Protein AF-A0A7X7NMN3-F1 (afdb_monomer_lite)

Sequence (45 aa):
ATSGSIHADVCSQCHPFYTGKQKILDTGGRVARFQERYGKKAASK

Radius of gyration: 22.76 Å; chains: 1; bounding box: 56×21×53 Å

Foldseek 3Di:
DDPDDDDDPDDCCRDCVNVPPPPPVDPVVVVVVVCVVCVVVVVVD

pLDDT: mean 70.07, std 8.71, range [49.44, 85.06]

Secondary structure (DSSP, 8-state):
--------SS-TTT-TTTTT------HHHHHHHHHHHHHHHHTT-

Structure (mmCIF, N/CA/C/O backbone):
data_AF-A0A7X7NMN3-F1
#
_entry.id   AF-A0A7X7NMN3-F1
#
loop_
_atom_site.group_PDB
_atom_site.id
_atom_site.type_symbol
_atom_site.label_atom_id
_atom_site.label_alt_id
_atom_site.label_comp_id
_atom_site.label_asym_id
_atom_site.label_entity_id
_atom_site.label_seq_id
_atom_site.pdbx_PDB_ins_code
_atom_site.Cartn_x
_atom_site.Cartn_y
_atom_site.Cartn_z
_atom_site.occupancy
_atom_site.B_iso_or_equiv
_atom_site.auth_seq_id
_atom_site.auth_comp_id
_atom_site.auth_asym_id
_atom_site.auth_atom_id
_atom_site.pdbx_PDB_model_num
ATOM 1 N N . ALA A 1 1 ? 29.509 14.278 -23.517 1.00 49.44 1 ALA A N 1
ATOM 2 C CA . ALA A 1 1 ? 28.667 13.107 -23.210 1.00 49.44 1 ALA A CA 1
ATOM 3 C C . ALA A 1 1 ? 28.687 12.921 -21.702 1.00 49.44 1 ALA A C 1
ATOM 5 O O . ALA A 1 1 ? 29.747 12.667 -21.148 1.00 49.44 1 ALA A O 1
ATOM 6 N N . THR A 1 2 ? 27.572 13.195 -21.032 1.00 54.09 2 THR A N 1
ATOM 7 C CA . THR A 1 2 ? 27.505 13.244 -19.566 1.00 54.09 2 THR A CA 1
ATOM 8 C C . THR A 1 2 ? 27.406 11.827 -19.012 1.00 54.09 2 THR A C 1
ATOM 10 O O . THR A 1 2 ? 26.320 11.271 -18.898 1.00 54.09 2 THR A O 1
ATOM 13 N N . SER A 1 3 ? 28.553 11.225 -18.708 1.00 63.50 3 SER A N 1
ATOM 14 C CA . SER A 1 3 ? 28.654 9.942 -18.015 1.00 63.50 3 SER A CA 1
ATOM 15 C C . SER A 1 3 ? 28.719 10.179 -16.505 1.00 63.50 3 SER A C 1
ATOM 17 O O . SER A 1 3 ? 29.799 10.218 -15.921 1.00 63.50 3 SER A O 1
ATOM 19 N N . GLY A 1 4 ? 27.560 10.386 -15.882 1.00 69.19 4 GLY A N 1
ATOM 20 C CA . GLY A 1 4 ? 27.416 10.374 -14.426 1.00 69.19 4 GLY A CA 1
ATOM 21 C C . GLY A 1 4 ? 26.500 9.224 -14.031 1.00 69.19 4 GLY A C 1
ATOM 22 O O . GLY A 1 4 ? 25.319 9.243 -14.373 1.00 69.19 4 GLY A O 1
ATOM 23 N N . SER A 1 5 ? 27.035 8.203 -13.361 1.00 71.88 5 SER A N 1
ATOM 24 C CA . SER A 1 5 ? 26.239 7.085 -12.854 1.00 71.88 5 SER A CA 1
ATOM 25 C C . SER A 1 5 ? 25.441 7.533 -11.632 1.00 71.88 5 SER A C 1
ATOM 27 O O . SER A 1 5 ? 26.010 7.849 -10.588 1.00 71.88 5 SER A O 1
ATOM 29 N N . ILE A 1 6 ? 24.115 7.564 -11.760 1.00 74.31 6 ILE A N 1
ATOM 30 C CA . ILE A 1 6 ? 23.211 7.837 -10.642 1.00 74.31 6 ILE A CA 1
ATOM 31 C C . ILE A 1 6 ? 22.849 6.499 -10.001 1.00 74.31 6 ILE A C 1
ATOM 33 O O . ILE A 1 6 ? 22.189 5.663 -10.618 1.00 74.31 6 ILE A O 1
ATOM 37 N N . HIS A 1 7 ? 23.292 6.298 -8.764 1.00 73.38 7 HIS A N 1
ATOM 38 C CA . HIS A 1 7 ? 22.888 5.162 -7.945 1.00 73.38 7 HIS A CA 1
ATOM 39 C C . HIS A 1 7 ? 21.662 5.566 -7.128 1.00 73.38 7 HIS A C 1
ATOM 41 O O . HIS A 1 7 ? 21.711 6.533 -6.373 1.00 73.38 7 HIS A O 1
ATOM 47 N N . ALA A 1 8 ? 20.553 4.854 -7.316 1.00 73.50 8 ALA A N 1
ATOM 48 C CA . ALA A 1 8 ? 19.328 5.066 -6.560 1.00 73.50 8 ALA A CA 1
ATOM 49 C C . ALA A 1 8 ? 19.145 3.926 -5.553 1.00 73.50 8 ALA A C 1
ATOM 51 O O . ALA A 1 8 ? 19.136 2.761 -5.947 1.00 73.50 8 ALA A O 1
ATOM 52 N N . ASP A 1 9 ? 18.941 4.263 -4.278 1.00 72.62 9 ASP A N 1
ATOM 53 C CA . ASP A 1 9 ? 18.619 3.302 -3.208 1.00 72.62 9 ASP A CA 1
ATOM 54 C C . ASP A 1 9 ? 17.272 2.595 -3.421 1.00 72.62 9 ASP A C 1
ATOM 56 O O . ASP A 1 9 ? 17.028 1.510 -2.896 1.00 72.62 9 ASP A O 1
ATOM 60 N N . VAL A 1 10 ? 16.375 3.201 -4.207 1.00 69.25 10 VAL A N 1
ATOM 61 C CA . VAL A 1 10 ? 15.042 2.664 -4.481 1.00 69.25 10 VAL A CA 1
ATOM 62 C C . VAL A 1 10 ? 14.759 2.722 -5.975 1.00 69.25 10 VAL A C 1
ATOM 64 O O . VAL A 1 10 ? 14.627 3.793 -6.564 1.00 69.25 10 VAL A O 1
ATOM 67 N N . CYS A 1 11 ? 14.629 1.543 -6.579 1.00 73.06 11 CYS A N 1
ATOM 68 C CA . CYS A 1 11 ? 14.258 1.381 -7.976 1.00 73.06 11 CYS A CA 1
ATOM 69 C C . CYS A 1 11 ? 12.769 1.006 -8.114 1.00 73.06 11 CYS A C 1
ATOM 71 O O . CYS A 1 11 ? 12.190 0.372 -7.226 1.00 73.06 11 CYS A O 1
ATOM 73 N N . SER A 1 12 ? 12.135 1.364 -9.235 1.00 72.12 12 SER A N 1
ATOM 74 C CA . SER A 1 12 ? 10.736 0.994 -9.534 1.00 72.12 12 SER A CA 1
ATOM 75 C C . SER A 1 12 ? 10.517 -0.521 -9.542 1.00 72.12 12 SER A C 1
ATOM 77 O O . SER A 1 12 ? 9.449 -1.005 -9.191 1.00 72.12 12 SER A O 1
ATOM 79 N N . GL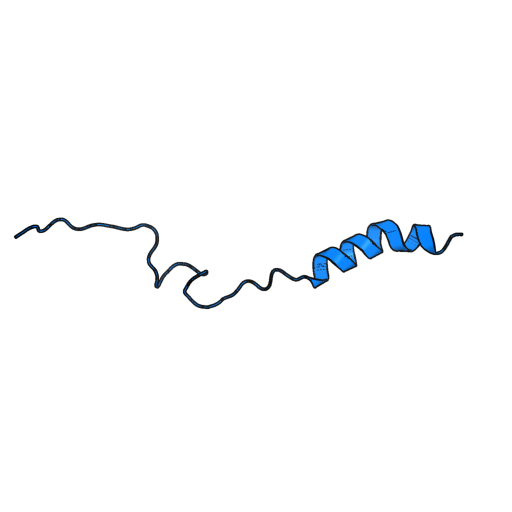N A 1 13 ? 11.556 -1.282 -9.869 1.00 70.62 13 GLN A N 1
ATOM 80 C CA . GLN A 1 13 ? 11.551 -2.741 -9.846 1.00 70.62 13 GLN A CA 1
ATOM 81 C C . GLN A 1 13 ? 11.765 -3.322 -8.431 1.00 70.62 13 GLN A C 1
ATOM 83 O O . GLN A 1 13 ? 11.531 -4.506 -8.209 1.00 70.62 13 GLN A O 1
ATOM 88 N N . CYS A 1 14 ? 12.189 -2.491 -7.473 1.00 69.75 14 CYS A N 1
ATOM 89 C CA . CYS A 1 14 ? 12.625 -2.886 -6.135 1.00 69.75 14 CYS A CA 1
ATOM 90 C C . CYS A 1 14 ? 11.591 -2.534 -5.055 1.00 69.75 14 CYS A C 1
ATOM 92 O O . CYS A 1 14 ? 11.484 -3.240 -4.052 1.00 69.75 14 CYS A O 1
ATOM 94 N N . HIS A 1 15 ? 10.825 -1.447 -5.221 1.00 72.06 15 HIS A N 1
ATOM 95 C CA . HIS A 1 15 ? 9.913 -1.009 -4.166 1.00 72.06 15 HIS 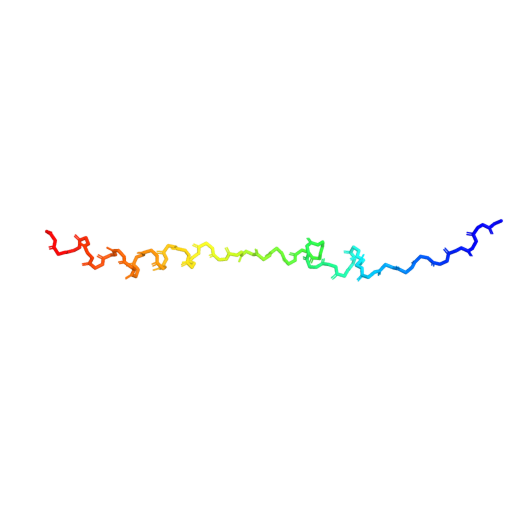A CA 1
ATOM 96 C C . HIS A 1 15 ? 8.601 -1.817 -4.183 1.00 72.06 15 HIS A C 1
ATOM 98 O O . HIS A 1 15 ? 7.906 -1.819 -5.203 1.00 72.06 15 HIS A O 1
ATOM 104 N N . PRO A 1 16 ? 8.194 -2.438 -3.055 1.00 71.94 16 PRO A N 1
ATOM 105 C CA . PRO A 1 16 ? 6.974 -3.252 -2.945 1.00 71.94 16 PRO A CA 1
ATOM 106 C C . PRO A 1 16 ? 5.682 -2.557 -3.396 1.00 71.94 16 PRO A C 1
ATOM 108 O O . PRO A 1 16 ? 4.714 -3.217 -3.761 1.00 71.94 16 PRO A O 1
ATOM 111 N N . PHE A 1 17 ? 5.684 -1.221 -3.384 1.00 72.44 17 PHE A N 1
ATOM 112 C CA . PHE A 1 17 ? 4.600 -0.386 -3.898 1.00 72.44 17 PHE A CA 1
ATOM 113 C C . PHE A 1 17 ? 4.367 -0.564 -5.408 1.00 72.44 17 PHE A C 1
ATOM 115 O O . PHE A 1 17 ? 3.224 -0.588 -5.848 1.00 72.44 17 PHE A O 1
ATOM 122 N N . TYR A 1 18 ? 5.436 -0.722 -6.191 1.00 69.38 18 TYR A N 1
ATOM 123 C CA . TYR A 1 18 ? 5.374 -0.836 -7.652 1.00 69.38 18 TYR A CA 1
ATOM 124 C C . TYR A 1 18 ? 5.356 -2.291 -8.137 1.00 69.38 18 TYR A C 1
ATOM 126 O O . TYR A 1 18 ? 4.855 -2.566 -9.222 1.00 69.38 18 TYR A O 1
ATOM 134 N N . THR A 1 19 ? 5.839 -3.245 -7.333 1.00 72.56 19 THR A N 1
ATOM 135 C CA . THR A 1 19 ? 5.832 -4.684 -7.668 1.00 72.56 19 THR A CA 1
ATOM 136 C C . THR A 1 19 ? 4.501 -5.383 -7.362 1.00 72.56 19 THR A C 1
ATOM 138 O O . THR A 1 19 ? 4.416 -6.609 -7.381 1.00 72.56 19 THR A O 1
ATOM 141 N N . GLY A 1 20 ? 3.439 -4.618 -7.089 1.00 65.81 20 GLY A N 1
ATOM 142 C CA . GLY A 1 20 ? 2.068 -5.133 -7.052 1.00 65.81 20 GLY A CA 1
ATOM 143 C C . GLY A 1 20 ? 1.711 -5.961 -5.818 1.00 65.81 20 GLY A C 1
ATOM 144 O O . GLY A 1 20 ? 0.588 -6.452 -5.721 1.00 65.81 20 GLY A O 1
ATOM 145 N N . LYS A 1 21 ? 2.599 -6.075 -4.821 1.00 62.84 21 LYS A N 1
ATOM 146 C CA . LYS A 1 21 ? 2.227 -6.593 -3.497 1.00 62.84 21 LYS A CA 1
ATOM 147 C C . LYS A 1 21 ? 1.540 -5.477 -2.727 1.00 62.84 21 LYS A C 1
ATOM 149 O O . LYS A 1 21 ? 2.075 -4.945 -1.755 1.00 62.84 21 LYS A O 1
ATOM 154 N N . GLN A 1 22 ? 0.359 -5.093 -3.206 1.00 63.69 22 GLN A N 1
ATOM 155 C CA . GLN A 1 22 ? -0.549 -4.219 -2.490 1.00 63.69 22 GLN A CA 1
ATOM 156 C C . GLN A 1 22 ? -0.759 -4.867 -1.122 1.00 63.69 22 GLN A C 1
ATOM 158 O O . GLN A 1 22 ? -1.421 -5.895 -1.000 1.00 63.69 22 GLN A O 1
ATOM 163 N N . LYS A 1 23 ? -0.098 -4.320 -0.098 1.00 61.66 23 LYS A N 1
ATOM 164 C CA . LYS A 1 23 ? -0.290 -4.726 1.288 1.00 61.66 23 LYS A CA 1
ATOM 165 C C . LYS A 1 23 ? -1.730 -4.355 1.592 1.00 61.66 23 LYS A C 1
ATOM 167 O O . LYS A 1 23 ? -2.007 -3.207 1.932 1.00 61.66 23 LYS A O 1
ATOM 172 N N . ILE A 1 24 ? -2.647 -5.298 1.376 1.00 63.19 24 ILE A N 1
ATOM 173 C CA . ILE A 1 24 ? -4.000 -5.235 1.908 1.00 63.19 24 ILE A CA 1
ATOM 174 C C . ILE A 1 24 ? -3.760 -5.220 3.408 1.00 63.19 24 ILE A C 1
ATOM 176 O O . ILE A 1 24 ? -3.505 -6.247 4.026 1.00 63.19 24 ILE A O 1
ATOM 180 N N . LEU A 1 25 ? -3.628 -4.017 3.957 1.00 64.00 25 LEU A N 1
ATOM 181 C CA . LEU A 1 25 ? -3.400 -3.805 5.367 1.00 64.00 25 LEU A CA 1
ATOM 182 C C . LEU A 1 25 ? -4.732 -4.154 6.017 1.00 64.00 25 LEU A C 1
ATOM 184 O O . LEU A 1 25 ? -5.610 -3.300 6.131 1.00 64.00 25 LEU A O 1
ATOM 188 N N . ASP A 1 26 ? -4.868 -5.449 6.294 1.00 64.62 26 ASP A N 1
ATOM 189 C CA . ASP A 1 26 ? -5.997 -6.165 6.861 1.00 64.62 26 ASP A CA 1
ATOM 190 C C . ASP A 1 26 ? -6.979 -5.242 7.581 1.00 64.62 26 ASP A C 1
ATOM 192 O O . ASP A 1 26 ? -6.843 -4.894 8.760 1.00 64.62 26 ASP A O 1
ATOM 196 N N . THR A 1 27 ? -8.024 -4.857 6.856 1.00 59.69 27 THR A N 1
ATOM 197 C CA . THR A 1 27 ? -9.217 -4.221 7.416 1.00 59.69 27 THR A CA 1
ATOM 198 C C . THR A 1 27 ? -9.864 -5.102 8.489 1.00 59.69 27 THR A C 1
ATOM 200 O O . THR A 1 27 ? -10.547 -4.568 9.365 1.00 59.69 27 THR A O 1
ATOM 203 N N . GLY A 1 28 ? -9.576 -6.411 8.495 1.00 63.25 28 GLY A N 1
ATOM 204 C CA . GLY A 1 28 ? -10.013 -7.363 9.516 1.00 63.25 28 GLY A CA 1
ATOM 205 C C . GLY A 1 28 ? -9.450 -7.094 10.916 1.00 63.25 28 GLY A C 1
ATOM 206 O O . GLY A 1 28 ? -10.138 -7.332 11.908 1.00 63.25 28 GLY A O 1
ATOM 207 N N . GLY A 1 29 ? -8.250 -6.513 11.035 1.00 75.94 29 GLY A N 1
ATOM 208 C CA . GLY A 1 29 ? -7.627 -6.277 12.342 1.00 75.94 29 GLY A CA 1
ATOM 209 C C . GLY A 1 29 ? -8.298 -5.163 13.152 1.00 75.94 29 GLY A C 1
ATOM 210 O O . GLY A 1 29 ? -8.442 -5.271 14.368 1.00 75.94 29 GLY A O 1
ATOM 211 N N . ARG A 1 30 ? -8.746 -4.086 12.493 1.00 78.00 30 ARG A N 1
ATOM 212 C CA . ARG A 1 30 ? -9.314 -2.915 13.188 1.00 78.00 30 ARG A CA 1
ATOM 213 C C . ARG A 1 30 ? -10.680 -3.209 13.810 1.00 78.00 30 ARG A C 1
ATOM 215 O O . ARG A 1 30 ? -10.908 -2.835 14.958 1.00 78.00 30 ARG A O 1
ATOM 222 N N . VAL A 1 31 ? -11.555 -3.912 13.089 1.00 80.25 31 VAL A N 1
ATOM 223 C CA . VAL A 1 31 ? -12.892 -4.287 13.587 1.00 80.25 31 VAL A CA 1
ATOM 224 C C . VAL A 1 31 ? -12.790 -5.336 14.695 1.00 80.25 31 VAL A C 1
ATOM 226 O O . VAL A 1 31 ? -13.430 -5.175 15.733 1.00 80.25 31 VAL A O 1
ATOM 229 N N . ALA A 1 32 ? -11.919 -6.339 14.537 1.00 81.56 32 ALA A N 1
ATOM 230 C CA . ALA A 1 32 ? -11.674 -7.338 15.576 1.00 81.56 32 ALA A CA 1
ATOM 231 C C . ALA A 1 32 ? -11.159 -6.698 16.880 1.00 81.56 32 ALA A C 1
ATOM 233 O O . ALA A 1 32 ? -11.671 -6.990 17.960 1.00 81.56 32 ALA A O 1
ATOM 234 N N . ARG A 1 33 ? -10.211 -5.750 16.793 1.00 83.88 33 ARG A N 1
ATOM 235 C CA . ARG A 1 33 ? -9.693 -5.008 17.962 1.00 83.88 33 ARG A CA 1
A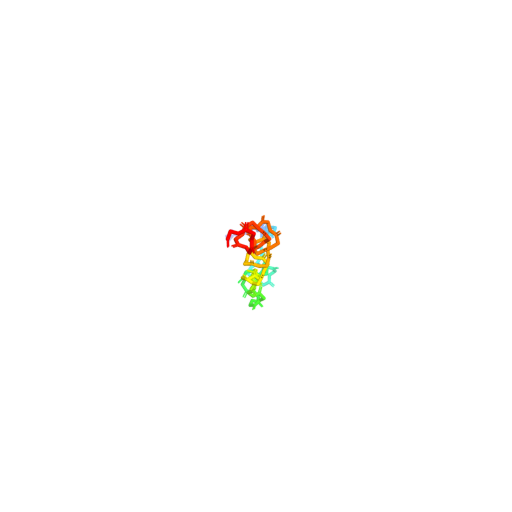TOM 236 C C . ARG A 1 33 ? -10.741 -4.106 18.607 1.00 83.88 33 ARG A C 1
ATOM 238 O O . ARG A 1 33 ? -10.724 -3.915 19.821 1.00 83.88 33 ARG A O 1
ATOM 245 N N . PHE A 1 34 ? -11.651 -3.551 17.813 1.00 83.81 34 PHE A N 1
ATOM 246 C CA . PHE A 1 34 ? -12.779 -2.780 18.325 1.00 83.81 34 PHE A CA 1
ATOM 247 C C . PHE A 1 34 ? -13.770 -3.674 19.087 1.00 83.81 34 PHE A C 1
ATOM 249 O O . PHE A 1 34 ? -14.123 -3.367 20.225 1.00 83.81 34 PHE A O 1
ATOM 256 N N . GLN A 1 35 ? -14.170 -4.808 18.508 1.00 84.44 35 GLN A N 1
ATOM 257 C CA . GLN A 1 35 ? -15.076 -5.770 19.148 1.00 84.44 35 GLN A CA 1
ATOM 258 C C . GLN A 1 35 ? -14.473 -6.375 20.422 1.00 84.44 35 GLN A C 1
ATOM 260 O O . GLN A 1 35 ? -15.178 -6.511 21.419 1.00 84.44 35 GLN A O 1
ATOM 265 N N . GLU A 1 36 ? -13.166 -6.644 20.444 1.00 84.62 36 GLU A N 1
ATOM 266 C CA . GLU A 1 3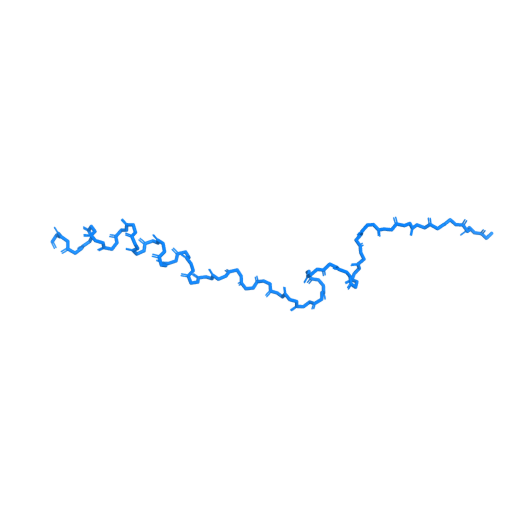6 ? -12.443 -7.095 21.641 1.00 84.62 36 GLU A CA 1
ATOM 267 C C . GLU A 1 36 ? -12.522 -6.072 22.791 1.00 84.62 36 GLU A C 1
ATOM 269 O O . GLU A 1 36 ? -12.748 -6.445 23.943 1.00 84.62 36 GLU A O 1
ATOM 274 N N . ARG A 1 37 ? -12.381 -4.774 22.483 1.00 82.56 37 ARG A N 1
ATOM 275 C CA . ARG A 1 37 ? -12.381 -3.688 23.481 1.00 82.56 37 ARG A CA 1
ATOM 276 C C . ARG A 1 37 ? -13.775 -3.270 23.946 1.00 82.56 37 ARG A C 1
ATOM 278 O O . ARG A 1 37 ? -13.942 -2.917 25.114 1.00 82.56 37 ARG A O 1
ATOM 285 N N . TYR A 1 38 ? -14.759 -3.275 23.049 1.00 85.06 38 TYR A N 1
ATOM 286 C CA . TYR A 1 38 ? -16.069 -2.659 23.293 1.00 85.06 38 TYR A CA 1
ATOM 287 C C . TYR A 1 38 ? -17.245 -3.645 23.249 1.00 85.06 38 TYR A C 1
ATOM 289 O O . TYR A 1 38 ? -18.282 -3.361 23.844 1.00 85.06 38 TYR A O 1
ATOM 297 N N . GLY A 1 39 ? -17.097 -4.826 22.638 1.00 78.19 39 GLY A N 1
ATOM 298 C CA . GLY A 1 39 ? -18.184 -5.804 22.494 1.00 78.19 39 GLY A CA 1
ATOM 299 C C . GLY A 1 39 ? -18.706 -6.347 23.828 1.00 78.19 39 GLY A C 1
ATOM 300 O O . GLY A 1 39 ? -19.912 -6.486 24.008 1.00 78.19 39 GLY A O 1
ATOM 301 N N . LYS A 1 40 ? -17.823 -6.560 24.815 1.00 70.69 40 LYS A N 1
ATOM 302 C CA . LYS A 1 40 ? -18.214 -7.036 26.158 1.00 70.69 40 LYS A CA 1
ATOM 303 C C . LYS A 1 40 ? -18.966 -5.988 26.990 1.00 70.69 40 LYS A C 1
ATOM 305 O O . LYS A 1 40 ? -19.7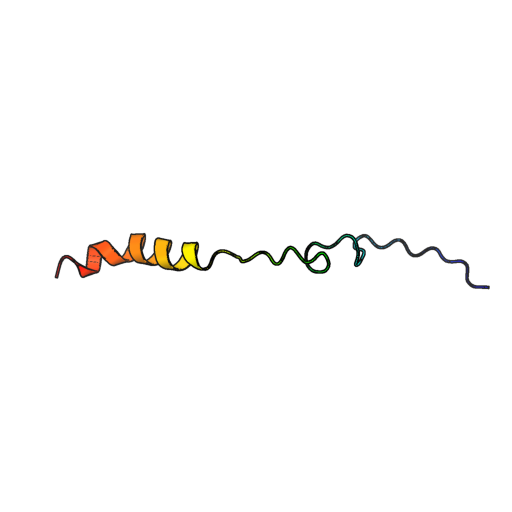15 -6.364 27.879 1.00 70.69 40 LYS A O 1
ATOM 310 N N . LYS A 1 41 ? -18.784 -4.689 26.705 1.00 64.56 41 LYS A N 1
ATOM 311 C CA . LYS A 1 41 ? -19.472 -3.593 27.416 1.00 64.56 41 LYS A CA 1
ATOM 312 C C . LYS A 1 41 ? -20.881 -3.322 26.880 1.00 64.56 41 LYS A C 1
ATOM 314 O O . LYS A 1 41 ? -21.697 -2.767 27.603 1.00 64.56 41 LYS A O 1
ATOM 319 N N . ALA A 1 42 ? -21.159 -3.697 25.630 1.00 62.06 42 ALA A N 1
ATOM 320 C CA . ALA A 1 42 ? -22.483 -3.553 25.025 1.00 62.06 42 ALA A CA 1
ATOM 321 C C . ALA A 1 42 ? -23.454 -4.674 25.441 1.00 62.06 42 ALA A C 1
ATOM 323 O O . ALA A 1 42 ? -24.650 -4.434 25.512 1.00 62.06 42 ALA A O 1
ATOM 324 N N . ALA A 1 43 ? -22.945 -5.875 25.742 1.00 61.41 43 ALA A N 1
ATOM 325 C CA . ALA A 1 43 ? -23.759 -7.033 26.128 1.00 61.41 43 ALA A CA 1
ATOM 326 C C . ALA A 1 43 ? -24.195 -7.041 27.608 1.00 61.41 43 ALA A C 1
ATOM 328 O O . ALA A 1 43 ? -24.985 -7.890 28.004 1.00 61.41 43 ALA A O 1
ATOM 329 N N . SER A 1 44 ? -23.660 -6.137 28.434 1.00 59.34 44 SER A N 1
ATOM 330 C CA . SER A 1 44 ? -23.960 -6.054 29.869 1.00 59.34 44 SER A CA 1
ATOM 331 C C . SER A 1 44 ? -24.918 -4.910 30.225 1.00 59.34 44 SER A C 1
ATOM 333 O O . SER A 1 44 ? -24.888 -4.435 31.361 1.00 59.34 44 SER A O 1
ATOM 335 N N . LYS A 1 45 ? -25.713 -4.426 29.265 1.00 52.97 45 LYS A N 1
ATOM 336 C CA . LYS A 1 45 ? -26.825 -3.503 29.507 1.00 52.97 45 LYS A CA 1
ATOM 337 C C . LYS A 1 45 ? -28.142 -4.167 29.139 1.00 52.97 45 LYS A C 1
ATOM 339 O O . LYS A 1 45 ? -28.162 -4.843 28.090 1.00 52.97 45 LYS A O 1
#

=== Feature glossary ===
The record interleaves many kinds of information about one protein. Here is each kind framed as the question it answers.

Q: What known structures does this most resemble?
A: Structural nearest neighbors (via Foldseek easy-search vs the PDB). Reported per hit: target PDB id, E-value, and alignment TM-score. A TM-score above ~0.5 is the conventional threshold for 'same fold'.

Q: Where is each backbone atom in 3D?
A: The mmCIF table is the protein's shape written out atom by atom. For each backbone N, Cα, C, and carbonyl O, it records an (x, y, z) coordinate triple in Å plus the residue type, chain letter, and residue number.

Q: What are the backbone torsion angles?
A: The φ/ψ torsion pair specifies the backbone conformation at each residue. φ rotates about the N–Cα bond, ψ about the Cα–C bond. Steric clashes forbid most of the (φ, ψ) plane — the allowed regions (α-helix basin, β-sheet basin, left-handed helix) are the Ramachandran-allowed regions.

Q: Which residues are buried vs exposed?
A: Solvent-accessible surface area (SASA) is the area in Å² traced out by the centre of a 1.4 Å probe sphere (a water molecule) rolled over the protein's van der Waals surface (Shrake–Rupley / Lee–Richards construction). Buried residues have near-zero SASA; fully exposed residues can exceed 200 Å². The total SASA scales roughly with the number of surface residues.

Q: How confident is the AlphaFold model at each residue?
A: pLDDT is the predicted lDDT-Cα score: AlphaFold's confidence that the local environment of each residue (all inter-atomic distances within 15 Å) is correctly placed. It is a per-residue number between 0 and 100, with higher meaning more reliable.

Q: What does the local fold look like, residue by residue?
A: 3Di is Foldseek's structural alphabet. Each residue is assigned one of twenty discrete states based on how its Cα sits relative to its spatial (not sequential) neighbors. Aligning 3Di strings finds structural homologs roughly as well as full 3D superposition, but orders of magnitude faster.

Q: How big and how compact is the whole molecule?
A: Radius of gyration (Rg) is the root-mean-square distance of Cα atoms from their centroid — a single number for overall size and compactness. A globular domain of N residues has Rg ≈ 2.2·N^0.38 Å; an extended or disordered chain has a much larger Rg. The Cα contact count is the number of residue pairs whose Cα atoms are within 8 Å and are more than four positions apart in sequence — a standard proxy for tertiary packing density. The bounding box is the smallest axis-aligned box enclosing all Cα atoms.

Q: Which residues are in helices, strands, or loops?
A: DSSP 8-state secondary structure assigns each residue one of H (α-helix), G (3₁₀-helix), I (π-helix), E (extended β-strand), B (isola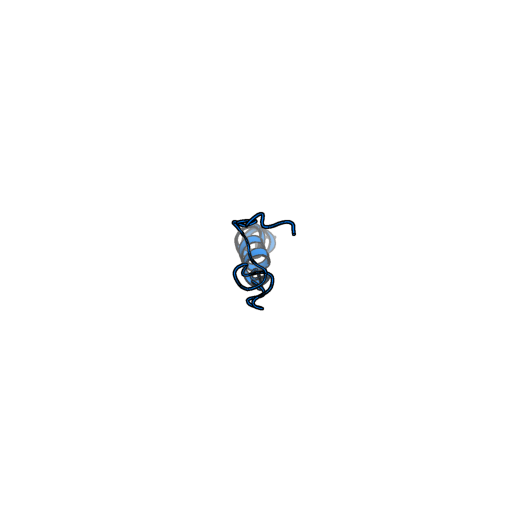ted β-bridge), T (hydrogen-bonded turn), S (bend), or '-' (coil). The assignment is computed from backbone hydrogen-bond geometry via the Kabsch–Sander algorithm.

Q: How mobile is each atom in the crystal?
A: Crystallographic B-factors measure how much each atom's electron density is smeared out, in Å². They rise in mobile loops and surface residues and fall in the buried interior. In AlphaFold models this column is repurposed to hold pLDDT instead.

Q: What if only a Cα trace is available?
A: P-SEA three-state annotation labels each residue as helix, strand, or coil based purely on the geometry of the Cα trace. It serves as a fallback when the full backbone (and thus DSSP) is unavailable.

Q: What family and function is it annotated with?
A: Database cross-references. InterPro integrates a dozen domain/family signature databases into unified entries with residue-range hits. GO terms attach function/process/location labels with evidence codes. CATH codes position the fold in a four-level structural taxonomy. Organism is the NCBI-taxonomy species name.

Q: Are the domains correctly placed relative to each other?
A: Predicted Aligned Error (PAE) is an AlphaFold confidence matrix: entry (i, j) is the expected error in the position of residue j, in ångströms, when the prediction is superimposed on the true structure at residue i. Low PAE within a block of residues means that block is internally rigid and well-predicted; high PAE between two blocks means their relative placement is uncertain even if each block individually is confident.

Q: What do the diagnostic plots show?
A: Three diagnostic plots accompany the record. The Cα contact map visualizes the tertiary structure as a 2D adjacency matrix (8 Å cutoff, sequence-local contacts suppressed). The Ramachandran plot shows the distribution of backbone (φ, ψ) torsions, with points in the α and β basins reflecting secondary structure content. The PAE plot shows AlphaFold's inter-residue confidence as a color matrix.

Q: What is the amino-acid chain?
A: Primary structure: the covalent order of the twenty standard amino acids along the backbone. Two proteins with the same sequence will (almost always) fold to the same structure; two with 30% identity often share a fold but not the details.

Q: What do the rendered images show?
A: The six renders are orthographic views along the three Cartesian axes in both directions. Representation (cartoon, sticks, or surface) and color scheme (sequence-rainbow or by-chain) vary across proteins so the training set covers all the common visualization conventions.